Protein AF-A0A0N1ING2-F1 (afdb_monomer_lite)

Secondary structure (DSSP, 8-state):
-EEEEEEE-S-TTSS---EEEEEEE-TT--SHHHHHHHHHHHHT----TTPPPPHHHHHHHHS-TT-TTHHHHHHHH--

Structure (mmCIF, N/CA/C/O backbone):
data_AF-A0A0N1ING2-F1
#
_entry.id   AF-A0A0N1ING2-F1
#
loop_
_atom_site.group_PDB
_atom_site.id
_atom_site.type_symbol
_atom_site.label_atom_id
_atom_site.label_alt_id
_atom_site.label_comp_id
_atom_site.label_asym_id
_atom_site.label_entity_id
_atom_site.label_seq_id
_atom_site.pdbx_PDB_ins_code
_atom_site.Cartn_x
_atom_site.Cartn_y
_atom_site.Cartn_z
_atom_site.occupancy
_atom_site.B_iso_or_equiv
_atom_site.auth_seq_id
_atom_site.auth_comp_id
_atom_site.auth_asym_id
_atom_site.auth_atom_id
_atom_site.pdbx_PDB_model_num
ATOM 1 N N . MET A 1 1 ? -3.260 -3.600 -21.076 1.00 62.03 1 MET A N 1
ATOM 2 C CA . MET A 1 1 ? -3.160 -2.530 -20.059 1.00 62.03 1 MET A CA 1
ATOM 3 C C . MET A 1 1 ? -4.376 -2.651 -19.161 1.00 62.03 1 MET A C 1
ATOM 5 O O . MET A 1 1 ? -5.455 -2.867 -19.701 1.00 62.03 1 MET A O 1
ATOM 9 N N . LYS A 1 2 ? -4.216 -2.622 -17.835 1.00 72.31 2 LYS A N 1
ATOM 10 C CA . LYS A 1 2 ? -5.342 -2.719 -16.895 1.00 72.31 2 LYS A CA 1
ATOM 11 C C . LYS A 1 2 ? -5.289 -1.536 -15.935 1.00 72.31 2 LYS A C 1
ATOM 13 O O . LYS A 1 2 ? -4.227 -1.199 -15.422 1.00 72.31 2 LYS A O 1
ATOM 18 N N . PHE A 1 3 ? -6.433 -0.909 -15.702 1.00 72.69 3 PHE A N 1
ATOM 19 C CA . PHE A 1 3 ? -6.569 0.090 -14.651 1.00 72.69 3 PHE A CA 1
ATOM 20 C C . PHE A 1 3 ? -7.103 -0.601 -13.408 1.00 72.69 3 PHE A C 1
ATOM 22 O O . PHE A 1 3 ? -8.083 -1.342 -13.482 1.00 72.69 3 PHE A O 1
ATOM 29 N N . VAL A 1 4 ? -6.445 -0.367 -12.278 1.00 74.38 4 VAL A N 1
ATOM 30 C CA . VAL A 1 4 ? -6.953 -0.773 -10.973 1.00 74.38 4 VAL A CA 1
ATOM 31 C C . VAL A 1 4 ? -7.449 0.486 -10.283 1.00 74.38 4 VAL A C 1
ATOM 33 O O . VAL A 1 4 ? -6.705 1.454 -10.119 1.00 74.38 4 VAL A O 1
ATOM 36 N N . THR A 1 5 ? -8.723 0.481 -9.908 1.00 74.12 5 THR A N 1
ATOM 37 C CA . THR A 1 5 ? -9.304 1.561 -9.112 1.00 74.12 5 THR A CA 1
ATOM 38 C C . THR A 1 5 ? -9.102 1.227 -7.650 1.00 74.12 5 THR A C 1
ATOM 40 O O . THR A 1 5 ? -9.532 0.171 -7.186 1.00 74.12 5 THR A O 1
ATOM 43 N N . ILE A 1 6 ? -8.443 2.126 -6.929 1.00 70.69 6 ILE A N 1
ATOM 44 C CA . ILE A 1 6 ? -8.215 1.992 -5.497 1.00 70.69 6 ILE A CA 1
ATOM 45 C C . ILE A 1 6 ? -9.131 2.974 -4.787 1.00 70.69 6 ILE A C 1
ATOM 47 O O . ILE A 1 6 ? -9.039 4.191 -4.973 1.00 70.69 6 ILE A O 1
ATOM 51 N N . TYR A 1 7 ? -10.022 2.425 -3.968 1.00 68.12 7 TYR A N 1
ATOM 52 C CA . TYR A 1 7 ? -10.878 3.199 -3.084 1.00 68.12 7 TYR A CA 1
ATOM 53 C C . TYR A 1 7 ? -10.109 3.468 -1.798 1.00 68.12 7 TYR A C 1
ATOM 55 O O . TYR A 1 7 ? -9.866 2.565 -0.999 1.00 68.12 7 TYR A O 1
ATOM 63 N N . MET A 1 8 ? -9.694 4.716 -1.615 1.00 63.72 8 MET A N 1
ATOM 64 C CA . MET A 1 8 ? -9.111 5.162 -0.363 1.00 63.72 8 MET A CA 1
ATOM 65 C C . MET A 1 8 ? -10.236 5.500 0.609 1.00 63.72 8 MET A C 1
ATOM 67 O O . MET A 1 8 ? -11.034 6.414 0.386 1.00 63.72 8 MET A O 1
ATOM 71 N N . CYS A 1 9 ? -10.279 4.759 1.706 1.00 63.03 9 CYS A N 1
ATOM 72 C CA . CYS A 1 9 ? -11.126 5.077 2.840 1.00 63.03 9 CYS A CA 1
ATOM 73 C C . CYS A 1 9 ? -10.339 6.025 3.745 1.00 63.03 9 CYS A C 1
ATOM 75 O O . CYS A 1 9 ? -9.236 5.691 4.173 1.00 63.03 9 CYS A O 1
ATOM 77 N N . GLU A 1 10 ? -10.881 7.212 4.027 1.00 56.03 10 GLU A N 1
ATOM 78 C CA . GLU A 1 10 ? -10.222 8.176 4.925 1.00 56.03 10 GLU A CA 1
ATOM 79 C C . GLU A 1 10 ? -10.050 7.608 6.339 1.00 56.03 10 GLU A C 1
ATOM 81 O O . GLU A 1 10 ? -9.128 7.989 7.054 1.00 56.03 10 GLU A O 1
ATOM 86 N N . ASN A 1 11 ? -10.887 6.635 6.705 1.00 56.19 11 ASN A N 1
ATOM 87 C CA . ASN A 1 11 ? -10.753 5.819 7.898 1.00 56.19 11 ASN A CA 1
ATOM 88 C C . ASN A 1 11 ? -11.206 4.386 7.595 1.00 56.19 11 ASN A C 1
ATOM 90 O O . ASN A 1 11 ? -12.342 4.178 7.188 1.00 56.19 11 ASN A O 1
ATOM 94 N N . GLU A 1 12 ? -10.381 3.372 7.887 1.00 56.22 12 GLU A N 1
ATOM 95 C CA . GLU A 1 12 ? -10.802 1.951 7.853 1.00 56.22 12 GLU A CA 1
ATOM 96 C C . GLU A 1 12 ? -11.994 1.655 8.786 1.00 56.22 12 GLU A C 1
ATOM 98 O O . GLU A 1 12 ? -12.630 0.605 8.704 1.00 56.22 12 GLU A O 1
ATOM 103 N N . CYS A 1 13 ? -12.252 2.554 9.736 1.00 53.22 13 CYS A N 1
ATOM 104 C CA . CYS A 1 13 ? -13.306 2.436 10.729 1.00 53.22 13 CYS A CA 1
ATOM 105 C C . CYS A 1 13 ? -14.669 2.983 10.239 1.00 53.22 13 CYS A C 1
ATOM 107 O O . CYS A 1 13 ? -15.672 2.779 10.923 1.00 53.22 13 CYS A O 1
ATOM 109 N N . THR A 1 14 ? -14.736 3.630 9.068 1.00 49.38 14 THR A N 1
ATOM 110 C CA . THR A 1 14 ? -15.985 4.062 8.425 1.00 49.38 14 THR A CA 1
ATOM 111 C C . THR A 1 14 ? -16.063 3.490 7.008 1.00 49.38 14 THR A C 1
ATOM 113 O O . THR A 1 14 ? -15.123 3.587 6.233 1.00 49.38 14 THR A O 1
ATOM 116 N N . LEU A 1 15 ? -17.211 2.920 6.629 1.00 52.53 15 LEU A N 1
ATOM 117 C CA . LEU A 1 15 ? -17.482 2.384 5.278 1.00 52.53 15 LEU A CA 1
ATOM 118 C C . LEU A 1 15 ? -17.496 3.456 4.165 1.00 52.53 15 LEU A C 1
ATOM 120 O O . LEU A 1 15 ? -17.859 3.166 3.029 1.00 52.53 15 LEU A O 1
ATOM 124 N N . ASN A 1 16 ? -17.132 4.701 4.477 1.00 54.91 16 ASN A N 1
ATOM 125 C CA . ASN A 1 16 ? -17.251 5.829 3.567 1.00 54.91 16 ASN A CA 1
ATOM 126 C C . ASN A 1 16 ? -15.923 6.048 2.825 1.00 54.91 16 ASN A C 1
ATOM 128 O O . ASN A 1 16 ? -15.064 6.818 3.255 1.00 54.91 16 ASN A O 1
ATOM 132 N N . CYS A 1 17 ? -15.737 5.319 1.725 1.00 61.78 17 CYS A N 1
ATOM 133 C CA . CYS A 1 17 ? -14.546 5.391 0.878 1.00 61.78 17 CYS A CA 1
ATOM 134 C C . CYS A 1 17 ? -14.823 6.298 -0.326 1.00 61.78 17 CYS A C 1
ATOM 136 O O . CYS A 1 17 ? -15.216 5.840 -1.397 1.00 61.78 17 CYS A O 1
ATOM 138 N N . THR A 1 18 ? -14.680 7.607 -0.133 1.00 59.34 18 THR A N 1
ATOM 139 C CA . THR A 1 18 ? -15.082 8.620 -1.125 1.00 59.34 18 THR A CA 1
ATOM 140 C C . THR A 1 18 ? -13.959 9.019 -2.080 1.00 59.34 18 THR A C 1
ATOM 142 O O . THR A 1 18 ? -14.229 9.531 -3.165 1.00 59.34 18 THR A O 1
ATOM 145 N N . LYS A 1 19 ? -12.693 8.768 -1.722 1.00 66.31 19 LYS A N 1
ATOM 146 C CA . LYS A 1 19 ? -11.536 9.143 -2.543 1.00 66.31 19 LYS A CA 1
ATOM 147 C C . LYS A 1 19 ? -11.141 7.995 -3.464 1.00 66.31 19 LYS A C 1
ATOM 149 O O . LYS A 1 19 ? -10.641 6.967 -3.017 1.00 66.31 19 LYS A O 1
ATOM 154 N N . GLN A 1 20 ? -11.338 8.189 -4.763 1.00 66.06 20 GLN A N 1
ATOM 155 C CA . GLN A 1 20 ? -10.911 7.243 -5.792 1.00 66.06 20 GLN A CA 1
ATOM 156 C C . GLN A 1 20 ? -9.560 7.672 -6.358 1.00 66.06 20 GLN A C 1
ATOM 158 O O . GLN A 1 20 ? -9.386 8.823 -6.759 1.00 66.06 20 GLN A O 1
ATOM 163 N N . LYS A 1 21 ? -8.606 6.743 -6.408 1.00 75.81 21 LYS A N 1
ATOM 164 C CA . LYS A 1 21 ? -7.360 6.911 -7.158 1.00 75.81 21 LYS A CA 1
ATOM 165 C C . LYS A 1 21 ? -7.258 5.822 -8.212 1.00 75.81 21 LYS A C 1
ATOM 167 O O . LYS A 1 21 ? -7.435 4.640 -7.921 1.00 75.81 21 LYS A O 1
ATOM 172 N N . LEU A 1 22 ? -6.968 6.235 -9.439 1.00 79.81 22 LEU A N 1
ATOM 173 C CA . LEU A 1 22 ? -6.709 5.325 -10.545 1.00 79.81 22 LEU A CA 1
ATOM 174 C C . LEU A 1 22 ? -5.222 4.989 -10.574 1.00 79.81 22 LEU A C 1
ATOM 176 O O . LEU A 1 22 ? -4.381 5.886 -10.607 1.00 79.81 22 LEU A O 1
ATOM 180 N N . VAL A 1 23 ? -4.912 3.696 -10.578 1.00 82.31 23 VAL A N 1
ATOM 181 C CA . VAL A 1 23 ? -3.548 3.189 -10.718 1.00 82.31 23 VAL A CA 1
ATOM 182 C C . VAL A 1 23 ? -3.428 2.468 -12.044 1.00 82.31 23 VAL A C 1
ATOM 184 O O . VAL A 1 23 ? -4.188 1.546 -12.356 1.00 82.31 23 VAL A O 1
ATOM 187 N N . LEU A 1 24 ? -2.458 2.906 -12.839 1.00 84.44 24 LEU A N 1
ATOM 188 C CA . LEU A 1 24 ? -2.131 2.270 -14.099 1.00 84.44 24 LEU A CA 1
ATOM 189 C C . LEU A 1 24 ? -1.245 1.048 -13.851 1.00 84.44 24 LEU A C 1
ATOM 191 O O . LEU A 1 24 ? -0.101 1.188 -13.426 1.00 84.44 24 LEU A O 1
ATOM 195 N N . ILE A 1 25 ? -1.754 -0.136 -14.188 1.00 85.44 25 ILE A N 1
ATOM 196 C CA . ILE A 1 25 ? -0.979 -1.373 -14.216 1.00 85.44 25 ILE A CA 1
ATOM 197 C C . ILE A 1 25 ? -0.669 -1.729 -15.673 1.00 85.44 25 ILE A C 1
ATOM 199 O O . ILE A 1 25 ? -1.549 -2.040 -16.493 1.00 85.44 25 ILE A O 1
ATOM 203 N N . THR A 1 26 ? 0.611 -1.646 -16.024 1.00 81.62 26 THR A N 1
ATOM 204 C CA . THR A 1 26 ? 1.084 -1.994 -17.366 1.00 81.62 26 THR A CA 1
ATOM 205 C C . THR A 1 26 ? 1.119 -3.521 -17.533 1.00 81.62 26 THR A C 1
ATOM 207 O O . THR A 1 26 ? 1.208 -4.247 -16.544 1.00 81.62 26 THR A O 1
ATOM 210 N N . PRO A 1 27 ? 1.055 -4.050 -18.771 1.00 78.31 27 PRO A N 1
ATOM 211 C CA . PRO A 1 27 ? 1.156 -5.494 -19.017 1.00 78.31 27 PRO A CA 1
ATOM 212 C C . PRO A 1 27 ? 2.455 -6.136 -18.517 1.00 78.31 27 PRO A C 1
ATOM 214 O O . PRO A 1 27 ? 2.500 -7.348 -18.362 1.00 78.31 27 PRO A O 1
ATOM 217 N N . LEU A 1 28 ? 3.498 -5.332 -18.294 1.00 82.25 28 LEU A N 1
ATOM 218 C CA . LEU A 1 28 ? 4.786 -5.791 -17.785 1.00 82.25 28 LEU A CA 1
ATOM 219 C C . LEU A 1 28 ? 4.809 -5.915 -16.257 1.00 82.25 28 LEU A C 1
ATOM 221 O O . LEU A 1 28 ? 5.695 -6.582 -15.743 1.00 82.25 28 LEU A O 1
ATOM 225 N N . CYS A 1 29 ? 3.856 -5.295 -15.552 1.00 78.31 29 C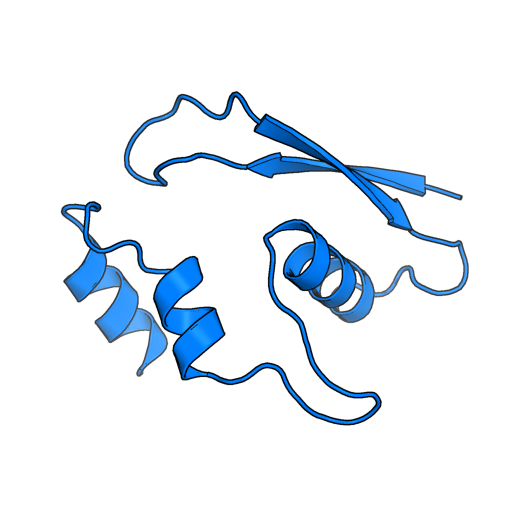YS A N 1
ATOM 226 C CA . CYS A 1 29 ? 3.850 -5.205 -14.092 1.00 78.31 29 CYS A CA 1
ATOM 227 C C . CYS A 1 29 ? 2.577 -5.813 -13.481 1.00 78.31 29 CYS A C 1
ATOM 229 O O . CYS A 1 29 ? 1.864 -5.156 -12.723 1.00 78.31 29 CYS A O 1
ATOM 231 N N . THR A 1 30 ? 2.222 -7.039 -13.876 1.00 84.94 30 THR A N 1
ATOM 232 C CA . THR A 1 30 ? 0.966 -7.691 -13.463 1.00 84.94 30 THR A CA 1
ATOM 233 C C . THR A 1 30 ? 1.103 -8.643 -12.278 1.00 84.94 30 THR A C 1
ATOM 235 O O . THR A 1 30 ? 0.097 -9.225 -11.865 1.00 84.94 30 THR A O 1
ATOM 238 N N . LEU A 1 31 ? 2.308 -8.852 -11.740 1.00 89.12 31 LEU A N 1
ATOM 239 C 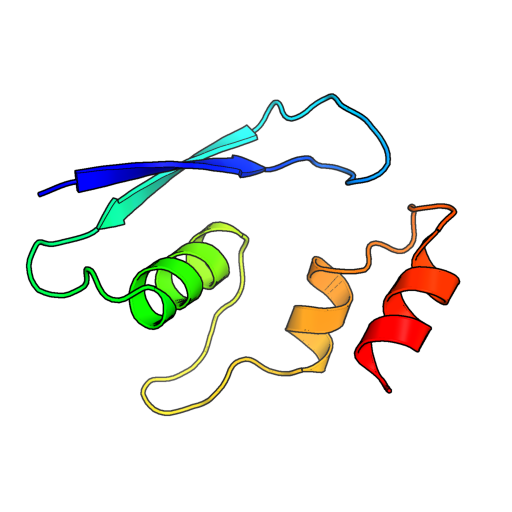CA . LEU A 1 31 ? 2.483 -9.726 -10.584 1.00 89.12 31 LEU A CA 1
ATOM 240 C C . LEU A 1 31 ? 1.788 -9.116 -9.356 1.00 89.12 31 LEU A C 1
ATOM 242 O O . LEU A 1 31 ? 1.796 -7.894 -9.188 1.00 89.12 31 LEU A O 1
ATOM 246 N N . PRO A 1 32 ? 1.236 -9.937 -8.442 1.00 86.81 32 PRO A N 1
ATOM 247 C CA . PRO A 1 32 ? 0.573 -9.429 -7.241 1.00 86.81 32 PRO A CA 1
ATOM 248 C C . PRO A 1 32 ? 1.444 -8.464 -6.426 1.00 86.81 32 PRO A C 1
ATOM 250 O O . PRO A 1 32 ? 0.950 -7.453 -5.932 1.00 86.81 32 PRO A O 1
ATOM 253 N N . ALA A 1 33 ? 2.75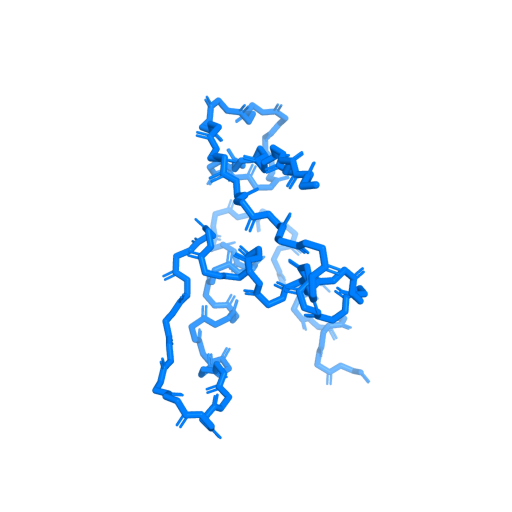0 -8.735 -6.338 1.00 87.12 33 ALA A N 1
ATOM 254 C CA . ALA A 1 33 ? 3.705 -7.872 -5.649 1.00 87.12 33 ALA A CA 1
ATOM 255 C C . ALA A 1 33 ? 3.864 -6.496 -6.324 1.00 87.12 33 ALA A C 1
ATOM 257 O O . ALA A 1 33 ? 3.971 -5.486 -5.636 1.00 87.12 33 ALA A O 1
ATOM 258 N N . GLU A 1 34 ? 3.828 -6.435 -7.655 1.00 89.12 34 GLU A N 1
ATOM 259 C CA . GLU A 1 34 ? 3.941 -5.186 -8.418 1.00 89.12 34 GLU A CA 1
ATOM 260 C C . GLU A 1 34 ? 2.660 -4.355 -8.311 1.00 89.12 34 GLU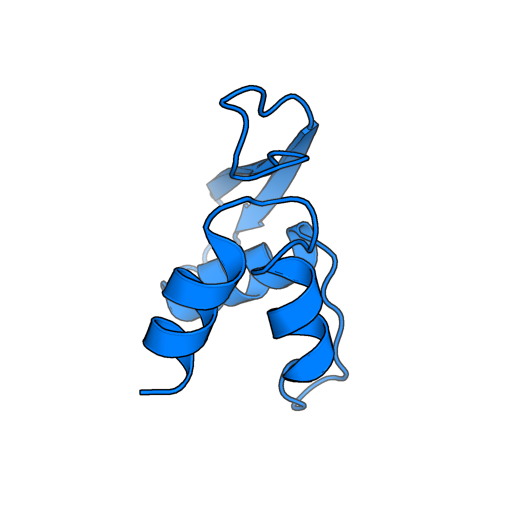 A C 1
ATOM 262 O O . GLU A 1 34 ? 2.711 -3.140 -8.122 1.00 89.12 34 GLU A O 1
ATOM 267 N N . VAL A 1 35 ? 1.501 -5.019 -8.339 1.00 87.19 35 VAL A N 1
ATOM 268 C CA . VAL A 1 35 ? 0.206 -4.376 -8.088 1.00 87.19 35 VAL A CA 1
ATOM 269 C C . VAL A 1 35 ? 0.151 -3.820 -6.663 1.00 87.19 35 VAL A C 1
ATOM 271 O O . VAL A 1 35 ? -0.279 -2.681 -6.466 1.00 87.19 35 VAL A O 1
ATOM 274 N N . ALA A 1 36 ? 0.627 -4.576 -5.670 1.00 86.25 36 ALA A N 1
ATOM 275 C CA . ALA A 1 36 ? 0.722 -4.116 -4.286 1.00 86.25 36 ALA A CA 1
ATOM 276 C C . ALA A 1 36 ? 1.700 -2.938 -4.137 1.00 86.25 36 ALA A C 1
ATOM 278 O O . ALA A 1 36 ? 1.389 -1.959 -3.463 1.00 86.25 36 ALA A O 1
ATOM 279 N N . HIS A 1 37 ? 2.846 -2.985 -4.817 1.00 89.25 37 HIS A N 1
ATOM 280 C CA . HIS A 1 37 ? 3.815 -1.892 -4.864 1.00 89.25 37 HIS A CA 1
ATOM 281 C C . HIS A 1 37 ? 3.207 -0.604 -5.442 1.00 89.25 37 HIS A C 1
ATOM 283 O O . HIS A 1 37 ? 3.258 0.450 -4.807 1.00 89.25 37 HIS A O 1
ATOM 289 N N . ALA A 1 38 ? 2.555 -0.686 -6.604 1.00 89.00 38 ALA A N 1
ATOM 290 C CA . ALA A 1 38 ? 1.886 0.461 -7.216 1.00 89.00 38 ALA A CA 1
ATOM 291 C C . ALA A 1 38 ? 0.727 0.985 -6.344 1.00 89.00 38 ALA A C 1
ATOM 293 O O . ALA A 1 38 ? 0.502 2.192 -6.248 1.00 89.00 38 ALA A O 1
ATOM 294 N N . THR A 1 39 ? 0.029 0.084 -5.648 1.00 85.75 39 THR A N 1
ATOM 295 C CA . THR A 1 39 ? -1.003 0.431 -4.662 1.00 85.75 39 THR A CA 1
ATOM 296 C C . THR A 1 39 ? -0.423 1.221 -3.491 1.00 85.75 39 THR A C 1
ATOM 298 O O . THR A 1 39 ? -1.008 2.230 -3.100 1.00 85.75 39 THR A O 1
ATOM 301 N N . MET A 1 40 ? 0.741 0.825 -2.965 1.00 87.25 40 MET A N 1
ATOM 302 C CA . MET A 1 40 ? 1.426 1.552 -1.890 1.00 87.25 40 MET A CA 1
ATOM 303 C C . MET A 1 40 ? 1.768 2.994 -2.296 1.00 87.25 40 MET A C 1
ATOM 305 O O . MET A 1 40 ? 1.544 3.924 -1.518 1.00 87.25 40 MET A O 1
ATOM 309 N N . HIS A 1 41 ? 2.195 3.213 -3.541 1.00 88.38 41 HIS A N 1
ATOM 310 C CA . HIS A 1 41 ? 2.375 4.567 -4.070 1.00 88.38 41 HIS A CA 1
ATOM 311 C C . HIS A 1 41 ? 1.069 5.352 -4.177 1.00 88.38 41 HIS A C 1
ATOM 313 O O . HIS A 1 41 ? 1.010 6.525 -3.803 1.00 88.38 41 HIS A O 1
ATOM 319 N N . ALA A 1 42 ? -0.005 4.709 -4.634 1.00 84.38 42 ALA A N 1
ATOM 320 C CA . ALA A 1 42 ? -1.307 5.353 -4.752 1.00 84.38 42 ALA A CA 1
ATOM 321 C C . ALA A 1 42 ? -1.845 5.825 -3.399 1.00 84.38 42 ALA A C 1
ATOM 323 O O . ALA A 1 42 ? -2.415 6.914 -3.310 1.00 84.38 42 ALA A O 1
ATOM 324 N N . ILE A 1 43 ? -1.619 5.056 -2.333 1.00 81.62 43 ILE A N 1
ATOM 325 C CA . ILE A 1 43 ? -2.049 5.428 -0.982 1.00 81.62 43 ILE A CA 1
ATOM 326 C C . ILE A 1 43 ? -1.128 6.456 -0.308 1.00 81.62 43 ILE A C 1
ATOM 328 O O . ILE A 1 43 ? -1.502 6.984 0.731 1.00 81.62 43 ILE A O 1
ATOM 332 N N . GLY A 1 44 ? -0.011 6.838 -0.938 1.00 84.88 44 GLY A N 1
ATOM 333 C CA . GLY A 1 44 ? 0.819 7.980 -0.537 1.00 84.88 44 GLY A CA 1
ATOM 334 C C . GLY A 1 44 ? 2.228 7.632 -0.065 1.00 84.88 44 GLY A C 1
ATOM 335 O O . GLY A 1 44 ? 2.964 8.540 0.308 1.00 84.88 44 GLY A O 1
ATOM 336 N N . LEU A 1 45 ? 2.624 6.357 -0.094 1.00 89.31 45 LEU A N 1
ATOM 337 C CA . LEU A 1 45 ? 3.980 5.960 0.273 1.00 89.31 45 LEU A CA 1
ATOM 338 C C . LEU A 1 45 ? 4.965 6.266 -0.861 1.00 89.31 45 LEU A C 1
ATOM 340 O O . LEU A 1 45 ? 4.654 6.122 -2.044 1.00 89.31 45 LEU A O 1
ATOM 344 N N . GLN A 1 46 ? 6.174 6.674 -0.498 1.00 91.56 46 GLN A N 1
ATOM 345 C CA . GLN A 1 46 ? 7.256 6.972 -1.431 1.00 91.56 46 GLN A CA 1
ATOM 346 C C . GLN A 1 46 ? 8.525 6.263 -0.960 1.00 91.56 46 GLN A C 1
ATOM 348 O O . GLN A 1 46 ? 8.697 6.002 0.226 1.00 91.56 46 GLN A O 1
ATOM 353 N N . HIS A 1 47 ? 9.414 5.930 -1.888 1.00 92.75 47 HIS A N 1
ATOM 354 C CA . HIS A 1 47 ? 10.731 5.386 -1.568 1.00 92.75 47 HIS A CA 1
ATOM 355 C C . HIS A 1 47 ? 11.697 5.673 -2.719 1.00 92.75 47 HIS A C 1
ATOM 357 O O . HIS A 1 47 ? 11.274 5.956 -3.844 1.00 92.75 47 HIS A O 1
ATOM 363 N N . LYS A 1 48 ? 13.006 5.607 -2.455 1.00 93.31 48 LYS A N 1
ATOM 364 C CA . LYS A 1 48 ? 14.006 5.691 -3.524 1.00 93.31 48 LYS A CA 1
ATOM 365 C C . LYS A 1 48 ? 14.070 4.375 -4.289 1.00 93.31 48 LYS A C 1
ATOM 367 O O . LYS A 1 48 ? 13.743 3.304 -3.777 1.00 93.31 48 LYS A O 1
ATOM 372 N N . LYS A 1 49 ? 14.541 4.447 -5.531 1.00 89.88 49 LYS A N 1
ATOM 373 C CA . LYS A 1 49 ? 14.751 3.265 -6.368 1.00 89.88 49 LYS A CA 1
ATOM 374 C C . LYS A 1 49 ? 15.628 2.243 -5.629 1.00 89.88 49 LYS A C 1
ATOM 376 O O . LYS A 1 49 ? 16.670 2.612 -5.102 1.00 89.88 49 LYS A O 1
ATOM 381 N N . HIS A 1 50 ? 15.205 0.980 -5.630 1.00 89.06 50 HIS A N 1
ATOM 382 C CA . HIS A 1 50 ? 15.848 -0.144 -4.928 1.00 89.06 50 HIS A CA 1
ATOM 383 C C . HIS A 1 50 ? 15.828 -0.092 -3.392 1.00 89.06 50 HIS A C 1
ATOM 385 O O . HIS A 1 50 ? 16.319 -1.022 -2.759 1.00 89.06 50 HIS A O 1
ATOM 391 N N . GLU A 1 51 ? 15.219 0.925 -2.782 1.00 92.00 51 GLU A N 1
ATOM 392 C CA . GLU A 1 51 ? 14.955 0.938 -1.343 1.00 92.00 51 GLU A CA 1
ATOM 393 C C . GLU A 1 51 ? 13.562 0.375 -1.043 1.00 92.00 51 GLU A C 1
ATOM 395 O O . GLU A 1 51 ? 12.655 0.435 -1.873 1.00 92.00 51 GLU A O 1
ATOM 400 N N . SER A 1 52 ? 13.394 -0.183 0.155 1.00 90.38 52 SER A N 1
ATOM 401 C CA . SER A 1 52 ? 12.078 -0.581 0.663 1.00 90.38 52 SER A CA 1
ATOM 402 C C . SER A 1 52 ? 11.332 0.624 1.233 1.00 90.38 52 SER A C 1
ATOM 404 O O . SER A 1 52 ? 11.948 1.596 1.668 1.00 90.38 52 SER A O 1
ATOM 406 N N . PHE A 1 53 ? 10.003 0.537 1.299 1.00 91.25 53 PHE A N 1
ATOM 407 C CA . PHE A 1 53 ? 9.200 1.506 2.042 1.00 91.25 53 PHE A CA 1
ATOM 408 C C . PHE A 1 53 ? 9.615 1.535 3.517 1.00 91.25 53 PHE A C 1
ATOM 410 O O . PHE A 1 53 ? 9.817 0.489 4.142 1.00 91.25 53 PHE A O 1
ATOM 417 N N . LEU A 1 54 ? 9.707 2.735 4.090 1.00 89.62 54 LEU A N 1
ATOM 418 C CA . LEU A 1 54 ? 10.028 2.900 5.501 1.00 89.62 54 LEU A CA 1
ATOM 419 C C . LEU A 1 54 ? 8.907 2.309 6.360 1.00 89.62 54 LEU A C 1
ATOM 421 O O . LEU A 1 54 ? 7.753 2.732 6.275 1.00 89.62 54 LEU A O 1
ATOM 425 N N . GLN A 1 55 ? 9.245 1.360 7.238 1.00 85.50 55 GLN A N 1
ATOM 426 C CA . GLN A 1 55 ? 8.246 0.670 8.064 1.00 85.50 55 GLN A CA 1
ATOM 427 C C . GLN A 1 55 ? 7.383 1.631 8.890 1.00 85.50 55 GLN A C 1
ATOM 429 O O . GLN A 1 55 ? 6.190 1.394 9.057 1.00 85.50 55 GLN A O 1
ATOM 434 N N . ASN A 1 56 ? 7.963 2.724 9.391 1.00 83.62 56 ASN A N 1
ATOM 435 C CA . ASN A 1 56 ? 7.231 3.709 10.187 1.00 83.62 56 ASN A CA 1
ATOM 436 C C . ASN A 1 56 ? 6.151 4.432 9.369 1.00 83.62 56 ASN A C 1
ATOM 438 O O . ASN A 1 56 ? 5.060 4.668 9.885 1.00 83.62 56 ASN A O 1
ATOM 442 N N . GLU A 1 57 ? 6.422 4.733 8.098 1.00 85.12 57 GLU A N 1
ATOM 443 C CA . GLU A 1 57 ? 5.450 5.353 7.192 1.00 85.12 57 GLU A CA 1
ATOM 444 C C . GLU A 1 57 ? 4.343 4.365 6.823 1.00 85.12 57 GLU A C 1
ATOM 446 O O . GLU A 1 57 ? 3.161 4.699 6.902 1.00 85.12 57 GLU A O 1
ATOM 451 N N . VAL A 1 58 ? 4.715 3.113 6.529 1.00 85.00 58 VAL A N 1
ATOM 452 C CA . VAL A 1 58 ? 3.757 2.028 6.269 1.00 85.00 58 VAL A CA 1
ATOM 453 C C . VAL A 1 58 ? 2.831 1.837 7.471 1.00 85.00 58 VAL A C 1
ATOM 455 O O . VAL A 1 58 ? 1.611 1.818 7.313 1.00 85.00 58 VAL A O 1
ATOM 458 N N . LYS A 1 59 ? 3.383 1.756 8.690 1.00 80.88 59 LYS A N 1
ATOM 459 C CA . LYS A 1 59 ? 2.599 1.599 9.924 1.00 80.88 59 LYS A CA 1
ATOM 460 C C . LYS A 1 59 ? 1.682 2.796 10.174 1.00 80.88 59 LYS A C 1
ATOM 462 O O . LYS A 1 59 ? 0.531 2.599 10.554 1.00 80.88 59 LYS A O 1
ATOM 467 N N . ALA A 1 60 ? 2.163 4.023 9.974 1.00 77.88 60 ALA A N 1
ATOM 468 C CA . ALA A 1 60 ? 1.352 5.225 10.161 1.00 77.88 60 ALA A CA 1
ATOM 469 C C . ALA A 1 60 ? 0.147 5.255 9.209 1.00 77.88 60 ALA A C 1
ATOM 471 O O . ALA A 1 60 ? -0.946 5.649 9.616 1.00 77.88 60 ALA A O 1
ATOM 472 N N . LEU A 1 61 ? 0.346 4.795 7.974 1.00 76.94 61 LEU A N 1
ATOM 473 C CA . LEU A 1 61 ? -0.669 4.812 6.933 1.00 76.94 61 LEU A CA 1
ATOM 474 C C . LEU A 1 61 ? -1.665 3.646 7.043 1.00 76.94 61 LEU A C 1
ATOM 476 O O . LEU A 1 61 ? -2.861 3.839 6.840 1.00 76.94 61 LEU A O 1
ATOM 480 N N . MET A 1 62 ? -1.195 2.450 7.412 1.00 74.38 62 MET A N 1
ATOM 481 C CA . MET A 1 62 ? -2.042 1.261 7.583 1.00 74.38 62 MET A CA 1
ATOM 482 C C . MET A 1 62 ? -2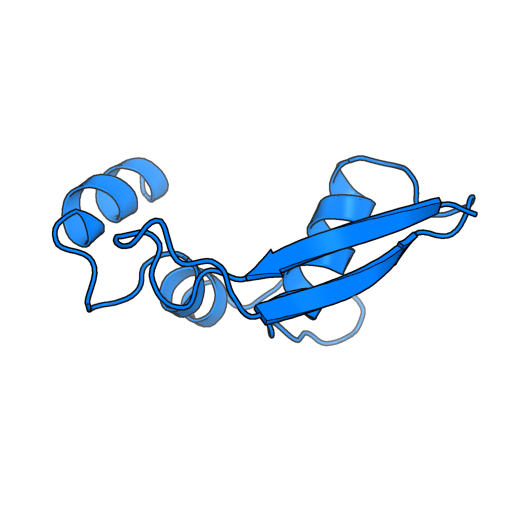.790 1.230 8.921 1.00 74.38 62 MET A C 1
ATOM 484 O O . MET A 1 62 ? -3.864 0.643 9.015 1.00 74.38 62 MET A O 1
ATOM 488 N N . PHE A 1 63 ? -2.252 1.863 9.967 1.00 76.44 63 PHE A N 1
ATOM 489 C CA . PHE A 1 63 ? -2.815 1.828 11.317 1.00 76.44 63 PHE A CA 1
ATOM 490 C C . PHE A 1 63 ? -3.140 3.238 11.814 1.00 76.44 63 PHE A C 1
ATOM 492 O O . PHE A 1 63 ? -2.521 3.727 12.770 1.00 76.44 63 PHE A O 1
ATOM 499 N N . ASN A 1 64 ? -4.134 3.878 11.186 1.00 69.56 64 ASN A N 1
ATOM 500 C CA . ASN A 1 64 ? -4.602 5.209 11.576 1.00 69.56 64 ASN A CA 1
ATOM 501 C C . ASN A 1 64 ? -4.949 5.253 13.084 1.00 69.56 64 ASN A C 1
ATOM 503 O O . ASN A 1 64 ? -5.631 4.366 13.614 1.00 69.56 64 ASN A O 1
ATOM 507 N N . LYS A 1 65 ? -4.459 6.297 13.768 1.00 65.25 65 LYS A N 1
ATOM 508 C CA . LYS A 1 65 ? -4.673 6.581 15.197 1.00 65.25 65 LYS A CA 1
ATOM 509 C C . LYS A 1 65 ? -6.154 6.632 15.568 1.00 65.25 65 LYS A C 1
ATOM 511 O O . LYS A 1 65 ? -6.503 6.185 16.657 1.00 65.25 65 LYS A O 1
ATOM 516 N N . ASP A 1 66 ? -7.000 7.073 14.643 1.00 64.19 66 ASP A N 1
ATOM 517 C CA . ASP A 1 66 ? -8.432 7.273 14.875 1.00 64.19 66 ASP A CA 1
ATOM 518 C C . ASP A 1 66 ? -9.252 5.977 14.819 1.00 64.19 66 ASP A C 1
ATOM 520 O O . ASP A 1 66 ? -10.450 5.966 15.114 1.00 64.19 66 ASP A O 1
ATOM 524 N N . CYS A 1 67 ? -8.631 4.842 14.474 1.00 70.06 67 CYS A N 1
ATOM 525 C CA . CYS A 1 67 ? -9.355 3.583 14.415 1.00 70.06 67 CYS A CA 1
ATOM 526 C C . CYS A 1 67 ? -9.363 2.860 15.770 1.00 70.06 67 CYS A C 1
ATOM 528 O O . CYS A 1 67 ? -8.334 2.407 16.272 1.00 70.06 67 CYS A O 1
ATOM 530 N N . LYS A 1 68 ? -10.562 2.644 16.333 1.00 69.50 68 LYS A N 1
ATOM 531 C CA . LYS A 1 68 ? -10.785 1.964 17.632 1.00 69.50 68 LYS A CA 1
ATOM 532 C C . LYS A 1 68 ? -10.102 0.590 17.752 1.00 69.50 68 LYS A C 1
ATOM 534 O O . LYS A 1 68 ? -9.823 0.132 18.854 1.00 69.50 68 LYS A O 1
ATOM 539 N N . LYS A 1 69 ? -9.834 -0.086 16.626 1.00 72.19 69 LYS A N 1
ATOM 540 C CA . LYS A 1 69 ? -9.206 -1.421 16.564 1.00 72.19 69 LYS A CA 1
ATOM 541 C C . LYS A 1 69 ? -7.699 -1.395 16.263 1.00 72.19 69 LYS A C 1
ATOM 543 O O . LYS A 1 69 ? -7.112 -2.465 16.094 1.00 72.19 69 LYS A O 1
ATOM 548 N N . ARG A 1 70 ? -7.065 -0.216 16.224 1.00 73.75 70 ARG A N 1
ATOM 549 C CA . ARG A 1 70 ? -5.648 -0.026 15.869 1.00 73.75 70 ARG A CA 1
ATOM 550 C C . ARG A 1 70 ? -4.708 -0.960 16.629 1.00 73.75 70 ARG A C 1
ATOM 552 O O . ARG A 1 70 ? -3.980 -1.721 16.005 1.00 73.75 70 ARG A O 1
ATOM 559 N N . ASN A 1 71 ? -4.779 -0.966 17.962 1.00 74.62 71 ASN A N 1
ATOM 560 C CA . ASN A 1 71 ? -3.871 -1.755 18.805 1.00 74.62 71 ASN A CA 1
ATOM 561 C C . ASN A 1 71 ? -3.974 -3.266 18.546 1.00 74.62 71 ASN A C 1
ATOM 563 O O . ASN A 1 71 ? -2.967 -3.963 18.583 1.00 74.62 71 ASN A O 1
ATOM 567 N N . ARG A 1 72 ? -5.177 -3.781 18.253 1.00 75.75 72 ARG A N 1
ATOM 568 C CA . ARG A 1 72 ? -5.379 -5.202 17.928 1.00 75.75 72 ARG A CA 1
ATOM 569 C C . ARG A 1 72 ? -4.757 -5.559 16.578 1.00 75.75 72 ARG A C 1
ATOM 571 O O . ARG A 1 72 ? -4.125 -6.601 16.469 1.00 75.75 72 ARG A O 1
ATOM 578 N N . LYS A 1 73 ? -4.941 -4.708 15.566 1.00 70.50 73 LYS A N 1
ATOM 579 C CA . LYS A 1 73 ? -4.379 -4.930 14.227 1.00 70.50 73 LYS A CA 1
ATOM 580 C C . LYS A 1 73 ? -2.856 -4.784 14.213 1.00 70.50 73 LYS A C 1
ATOM 582 O O . LYS A 1 73 ? -2.183 -5.603 13.609 1.00 70.50 73 LYS A O 1
ATOM 587 N N . MET A 1 74 ? -2.324 -3.797 14.933 1.00 76.62 74 MET A N 1
ATOM 588 C CA . MET A 1 74 ? -0.881 -3.583 15.049 1.00 76.62 74 MET A CA 1
ATOM 589 C C . MET A 1 74 ? -0.195 -4.774 15.733 1.00 76.62 74 MET A C 1
ATOM 591 O O . MET A 1 74 ? 0.791 -5.276 15.212 1.00 76.62 74 MET A O 1
ATOM 595 N N . LYS A 1 75 ? -0.778 -5.314 16.817 1.00 77.25 75 LYS A N 1
ATOM 596 C CA . LYS A 1 75 ? -0.289 -6.554 17.451 1.00 77.25 75 LYS A CA 1
ATOM 597 C C . LYS A 1 75 ? -0.299 -7.765 16.514 1.00 77.25 75 LYS A C 1
ATOM 599 O O . LYS A 1 75 ? 0.573 -8.610 16.622 1.00 77.25 75 LYS A O 1
ATOM 604 N N . ALA A 1 76 ? -1.280 -7.862 15.616 1.00 72.69 76 ALA A N 1
ATOM 605 C CA . ALA A 1 76 ? -1.340 -8.937 14.625 1.00 72.69 76 ALA A CA 1
ATOM 606 C C . ALA A 1 76 ? -0.342 -8.757 13.468 1.00 72.69 76 ALA A C 1
ATOM 608 O O . ALA A 1 76 ? -0.094 -9.710 12.747 1.00 72.69 76 ALA A O 1
ATOM 609 N N . PHE A 1 77 ? 0.190 -7.548 13.270 1.00 72.56 77 PHE A N 1
ATOM 610 C CA . PHE A 1 77 ? 1.209 -7.252 12.262 1.00 72.56 77 PHE A CA 1
ATOM 611 C C . PHE A 1 77 ? 2.637 -7.480 12.779 1.00 72.56 77 PHE A C 1
ATOM 613 O O . PHE A 1 77 ? 3.552 -7.679 11.990 1.00 72.56 77 PHE A O 1
ATOM 620 N N . GLU A 1 78 ? 2.839 -7.395 14.096 1.00 73.19 78 GLU A N 1
ATOM 621 C CA . GLU A 1 78 ? 4.148 -7.554 14.746 1.00 73.19 78 GLU A CA 1
ATOM 622 C C . GLU A 1 78 ? 4.456 -8.998 15.180 1.00 73.19 78 GLU A C 1
ATOM 624 O O . GLU A 1 78 ? 5.580 -9.264 15.603 1.00 73.19 78 GLU A O 1
ATOM 629 N N . ASN A 1 79 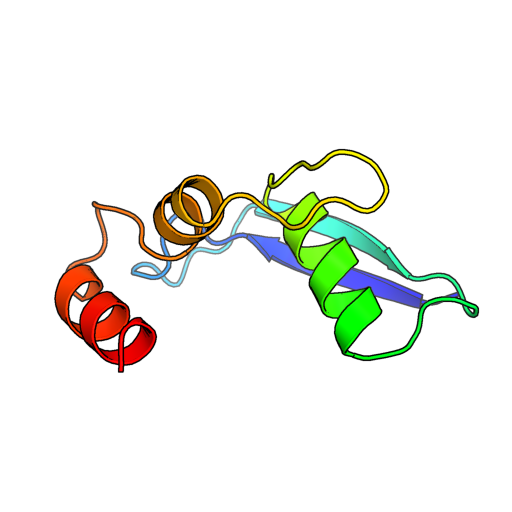? 3.478 -9.904 15.065 1.00 53.00 79 ASN A N 1
ATOM 630 C CA . ASN A 1 79 ? 3.615 -11.352 15.262 1.00 53.00 79 ASN A CA 1
ATOM 631 C C . ASN A 1 79 ? 3.801 -12.068 13.923 1.00 53.00 79 ASN A C 1
ATOM 633 O O . ASN A 1 79 ? 4.518 -13.091 13.918 1.00 53.00 79 ASN A O 1
#

pLDDT: mean 76.56, std 11.45, range [49.38, 93.31]

Sequence (79 aa):
MKFVTIYMCENECTLNCTKQKLVLITPLCTLPAEVAHATMHAIGLQHKKHESFLQNEVKALMFNKDCKKRNRKMKAFEN

Foldseek 3Di:
DDKDKDQDDPDPQDPDRPDIDIFDDDPVQPDPVSVVVSVCVRLPFDDDPPDDTDVVVVLCSVQPPPHPCRVVVVVVVVD

Organism: Papilio machaon (NCBI:txid76193)

Radius of gyration: 14.0 Å; chains: 1; bounding box: 33×20×39 Å